Protein AF-A0A2E6GNF0-F1 (afdb_monomer_lite)

pLDDT: mean 79.26, std 20.56, range [32.66, 96.56]

Radius of gyration: 16.77 Å; chains: 1; bounding box: 36×39×49 Å

Sequence (107 aa):
MYQSRKSNVGASMGWQSEDKGRRLASMFFKRGRALEYVRPGSTFQRVHDDELVETAEVESVGTDAYGIPHVKFKVSFSRPNRFSYDEGSRMLALRSFADRYRERVLA

Structure (mmCIF, N/CA/C/O backbone):
data_AF-A0A2E6GNF0-F1
#
_entry.id   AF-A0A2E6GNF0-F1
#
loop_
_atom_site.group_PDB
_atom_site.id
_atom_site.type_symbol
_atom_site.label_atom_id
_atom_site.label_alt_id
_atom_site.label_comp_id
_atom_site.label_asym_id
_atom_site.label_entity_id
_atom_site.label_seq_id
_atom_site.pdbx_PDB_ins_code
_atom_site.Cartn_x
_atom_site.Cartn_y
_atom_site.Cartn_z
_atom_site.occupancy
_atom_site.B_iso_or_equiv
_atom_site.auth_seq_id
_atom_site.auth_comp_id
_atom_site.auth_asym_id
_atom_site.auth_atom_id
_atom_site.pdbx_PDB_model_num
ATOM 1 N N . MET A 1 1 ? 23.485 20.449 33.518 1.00 38.31 1 MET A N 1
ATOM 2 C CA . MET A 1 1 ? 22.811 21.171 32.418 1.00 38.31 1 MET A CA 1
ATOM 3 C C . MET A 1 1 ? 22.976 20.365 31.141 1.00 38.31 1 MET A C 1
ATOM 5 O O . MET A 1 1 ? 24.078 20.269 30.623 1.00 38.31 1 MET A O 1
ATOM 9 N N . TYR A 1 2 ? 21.908 19.695 30.710 1.00 35.62 2 TYR A N 1
ATOM 10 C CA . TYR A 1 2 ? 21.842 18.993 29.428 1.00 35.62 2 TYR A CA 1
ATOM 11 C C . TYR A 1 2 ? 21.518 20.005 28.324 1.00 35.62 2 TYR A C 1
ATOM 13 O O . TYR A 1 2 ? 20.618 20.816 28.523 1.00 35.62 2 TYR A O 1
ATOM 21 N N 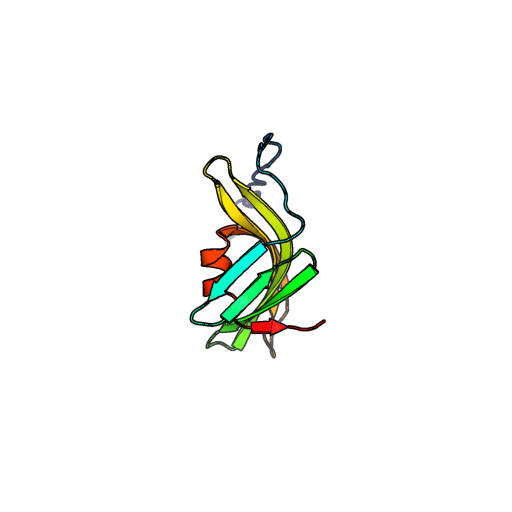. GLN A 1 3 ? 22.224 19.932 27.192 1.00 36.84 3 GLN A N 1
ATOM 22 C CA . GLN A 1 3 ? 21.673 19.836 25.828 1.00 36.84 3 GLN A CA 1
ATOM 23 C C . GLN A 1 3 ? 22.692 20.294 24.774 1.00 36.84 3 GLN A C 1
ATOM 25 O O . GLN A 1 3 ? 23.060 21.460 24.709 1.00 36.84 3 GLN A O 1
ATOM 30 N N . SER A 1 4 ? 23.081 19.368 23.898 1.00 33.12 4 SER A N 1
ATOM 31 C CA . SER A 1 4 ? 23.029 19.560 22.441 1.00 33.12 4 SER A CA 1
ATOM 32 C C . SER A 1 4 ? 23.582 18.310 21.768 1.00 33.12 4 SER A C 1
ATOM 34 O O . SER A 1 4 ? 24.792 18.146 21.613 1.00 33.12 4 SER A O 1
ATOM 36 N N . ARG A 1 5 ? 22.692 17.389 21.386 1.00 32.66 5 ARG A N 1
ATOM 37 C CA . ARG A 1 5 ? 23.020 16.360 20.397 1.00 32.66 5 ARG A CA 1
ATOM 38 C C . ARG A 1 5 ? 22.448 16.798 19.061 1.00 32.66 5 ARG A C 1
ATOM 40 O O . ARG A 1 5 ? 21.269 17.112 18.950 1.00 32.66 5 ARG A O 1
ATOM 47 N N . LYS A 1 6 ? 23.367 16.839 18.104 1.00 37.75 6 LYS A N 1
ATOM 48 C CA . LYS A 1 6 ? 23.217 17.158 16.690 1.00 37.75 6 LYS A CA 1
ATOM 49 C C . LYS A 1 6 ? 21.951 16.535 16.102 1.00 37.75 6 LYS A C 1
ATOM 51 O O . LYS A 1 6 ? 21.693 15.347 16.287 1.00 37.75 6 LYS A O 1
ATOM 56 N N . SER A 1 7 ? 21.207 17.357 15.373 1.00 37.59 7 SER A N 1
ATOM 57 C CA . SER A 1 7 ? 20.139 16.948 14.474 1.00 37.59 7 SER A CA 1
ATOM 58 C C . SER A 1 7 ? 20.691 15.969 13.436 1.00 37.59 7 SER A C 1
ATOM 60 O O . SER A 1 7 ? 21.627 16.275 12.698 1.00 37.59 7 SER A O 1
ATOM 62 N N . ASN A 1 8 ? 20.111 14.769 13.394 1.00 37.56 8 ASN A N 1
ATOM 63 C CA . ASN A 1 8 ? 20.324 13.836 12.299 1.00 37.56 8 ASN A CA 1
ATOM 64 C C . ASN A 1 8 ? 19.587 14.397 11.082 1.00 37.56 8 ASN A C 1
ATOM 66 O O . ASN A 1 8 ? 18.358 14.396 11.035 1.00 37.56 8 ASN A O 1
ATOM 70 N N . VAL A 1 9 ? 20.353 14.901 10.117 1.00 41.34 9 VAL A N 1
ATOM 71 C CA . VAL A 1 9 ? 19.874 15.154 8.760 1.00 41.34 9 VAL A CA 1
ATOM 72 C C . VAL A 1 9 ? 19.389 13.809 8.234 1.00 41.34 9 VAL A C 1
ATOM 74 O O . VAL A 1 9 ? 20.182 12.885 8.053 1.00 41.34 9 VAL A O 1
ATOM 77 N N . GLY A 1 10 ? 18.069 13.679 8.089 1.00 33.16 10 GLY A N 1
ATOM 78 C CA . GLY A 1 10 ? 17.449 12.516 7.476 1.00 33.16 10 GLY A CA 1
ATOM 79 C C . GLY A 1 10 ? 18.124 12.269 6.137 1.00 33.16 10 GLY A C 1
ATOM 80 O O . GLY A 1 10 ? 18.186 13.167 5.300 1.00 33.16 10 GLY A O 1
ATOM 81 N N . ALA A 1 11 ? 18.684 11.073 5.978 1.00 36.69 11 ALA A N 1
ATOM 82 C CA . ALA A 1 11 ? 19.243 10.621 4.722 1.00 36.69 11 ALA A CA 1
ATOM 83 C C . ALA A 1 11 ? 18.120 10.637 3.679 1.00 36.69 11 ALA A C 1
ATOM 85 O O . ALA A 1 11 ? 17.310 9.715 3.592 1.00 36.69 11 ALA A O 1
ATOM 86 N N . SER A 1 12 ? 18.057 11.717 2.906 1.00 38.47 12 SER A N 1
ATOM 87 C CA . SER A 1 12 ? 17.367 11.772 1.631 1.00 38.47 12 SER A CA 1
ATOM 88 C C . SER A 1 12 ? 18.081 10.786 0.716 1.00 38.47 12 SER A C 1
ATOM 90 O O . SER A 1 12 ? 19.056 11.108 0.043 1.00 38.47 12 SER A O 1
ATOM 92 N N . MET A 1 13 ? 17.629 9.532 0.748 1.00 37.50 13 MET A N 1
ATOM 93 C CA . MET A 1 13 ? 18.045 8.520 -0.210 1.00 37.50 13 MET A CA 1
ATOM 94 C C . MET A 1 13 ? 17.495 8.957 -1.570 1.00 37.50 13 MET A C 1
ATOM 96 O O . MET A 1 13 ? 16.336 8.721 -1.910 1.00 37.50 13 MET A O 1
ATOM 100 N N . GLY A 1 14 ? 18.315 9.733 -2.279 1.00 35.66 14 GLY A N 1
ATOM 101 C CA . GLY A 1 14 ? 18.040 10.247 -3.605 1.00 35.66 14 GLY A CA 1
ATOM 102 C C . GLY A 1 14 ? 17.929 9.091 -4.583 1.00 35.66 14 GLY A C 1
ATOM 103 O O . GLY A 1 14 ? 18.927 8.479 -4.941 1.00 35.66 14 GLY A O 1
ATOM 104 N N . TRP A 1 15 ? 16.710 8.827 -5.038 1.00 48.12 15 TRP A N 1
ATOM 105 C CA . TRP A 1 15 ? 16.456 7.987 -6.201 1.00 48.12 15 TRP A CA 1
ATOM 106 C C . TRP A 1 15 ? 16.278 8.894 -7.418 1.00 48.12 15 TRP A C 1
ATOM 108 O O . TRP A 1 15 ? 15.176 9.116 -7.911 1.00 48.12 15 TRP A O 1
ATOM 118 N N . GLN A 1 16 ? 17.398 9.455 -7.868 1.00 43.12 16 GLN A N 1
ATOM 119 C CA . GLN A 1 16 ? 17.629 9.706 -9.287 1.00 43.12 16 GLN A CA 1
ATOM 120 C C . GLN A 1 16 ? 18.611 8.635 -9.761 1.00 43.12 16 GLN A C 1
ATOM 122 O O . GLN A 1 16 ? 19.762 8.920 -10.063 1.00 43.12 16 GLN A O 1
ATOM 127 N N . SER A 1 17 ? 18.170 7.383 -9.750 1.00 42.97 17 SER A N 1
ATOM 128 C CA . SER A 1 17 ? 18.825 6.341 -10.530 1.00 42.97 17 SER A CA 1
ATOM 129 C C . SER A 1 17 ? 17.846 5.951 -11.616 1.00 42.97 17 SER A C 1
ATOM 131 O O . SER A 1 17 ? 16.657 5.776 -11.346 1.00 42.97 17 SER A O 1
ATOM 133 N N . GLU A 1 18 ? 18.340 5.891 -12.848 1.00 45.78 18 GLU A N 1
ATOM 134 C CA . GLU A 1 18 ? 17.650 5.375 -14.025 1.00 45.78 18 GLU A CA 1
ATOM 135 C C . GLU A 1 18 ? 17.271 3.903 -13.811 1.00 45.78 18 GLU A C 1
ATOM 137 O O . GLU A 1 18 ? 17.872 2.983 -14.364 1.00 45.78 18 GLU A O 1
ATOM 142 N N . ASP A 1 19 ? 16.257 3.659 -12.985 1.00 48.88 19 ASP A N 1
ATOM 143 C CA . ASP A 1 19 ? 15.634 2.357 -12.887 1.00 48.88 19 ASP A CA 1
ATOM 144 C C . ASP A 1 19 ? 14.890 2.112 -14.195 1.00 48.88 19 ASP A C 1
ATOM 146 O O . ASP A 1 19 ? 13.816 2.659 -14.453 1.00 48.88 19 ASP A O 1
ATOM 150 N N . LYS A 1 20 ? 15.434 1.204 -15.007 1.00 51.09 20 LYS A N 1
ATOM 151 C CA . LYS A 1 20 ? 14.739 0.538 -16.120 1.00 51.09 20 LYS A CA 1
ATOM 152 C C . LYS A 1 20 ? 13.583 -0.353 -15.624 1.00 51.09 20 LYS A C 1
ATOM 154 O O . LYS A 1 20 ? 13.254 -1.356 -16.254 1.00 51.09 20 LYS A O 1
ATOM 159 N N . GLY A 1 21 ? 12.974 -0.025 -14.487 1.00 56.69 21 GLY A N 1
ATOM 160 C CA . GLY A 1 21 ? 11.771 -0.665 -13.997 1.00 56.69 21 GLY A CA 1
ATOM 161 C C . GLY A 1 21 ? 10.577 -0.177 -14.805 1.00 56.69 21 GLY A C 1
ATOM 162 O O . GLY A 1 21 ? 10.296 1.021 -14.874 1.00 56.69 21 GLY A O 1
ATOM 163 N N . ARG A 1 22 ? 9.855 -1.098 -15.449 1.00 66.94 22 ARG A N 1
ATOM 164 C CA . ARG A 1 22 ? 8.617 -0.749 -16.153 1.00 66.94 22 ARG A CA 1
ATOM 165 C C . ARG A 1 22 ? 7.585 -0.320 -15.113 1.00 66.94 22 ARG A C 1
ATOM 167 O O . ARG A 1 22 ? 7.075 -1.156 -14.367 1.00 66.94 22 ARG A O 1
ATOM 174 N N . ARG A 1 23 ? 7.271 0.977 -15.063 1.00 78.31 23 ARG A N 1
ATOM 175 C CA . ARG A 1 23 ? 6.077 1.465 -14.362 1.00 78.31 23 ARG A CA 1
ATOM 176 C C . ARG A 1 23 ? 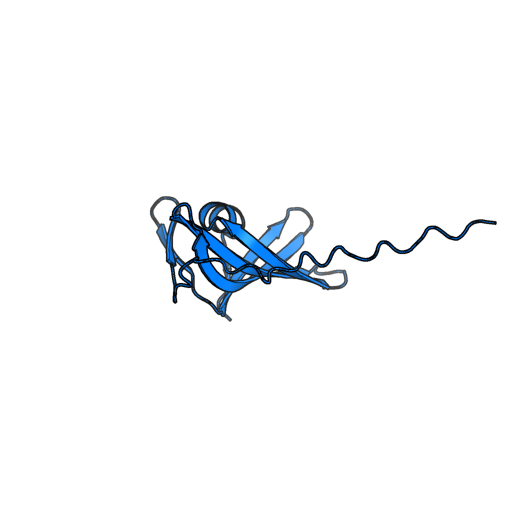4.852 0.873 -15.047 1.00 78.31 23 ARG A C 1
ATOM 178 O O . ARG A 1 23 ? 4.728 0.944 -16.268 1.00 78.31 23 ARG A O 1
ATOM 185 N N . LEU A 1 24 ? 3.970 0.275 -14.260 1.00 78.81 24 LEU A N 1
ATOM 186 C CA . LEU A 1 24 ? 2.743 -0.344 -14.739 1.00 78.81 24 LEU A CA 1
ATOM 187 C C . LEU A 1 24 ? 1.546 0.496 -14.297 1.00 78.81 24 LEU A C 1
ATOM 189 O O . LEU A 1 24 ? 1.558 1.113 -13.232 1.00 78.81 24 LEU A O 1
ATOM 193 N N . ALA A 1 25 ? 0.488 0.486 -15.106 1.00 80.50 25 ALA A N 1
ATOM 194 C CA . ALA A 1 25 ? -0.781 1.105 -14.728 1.00 80.50 25 ALA A CA 1
ATOM 195 C C . ALA A 1 25 ? -1.422 0.391 -13.525 1.00 80.50 25 ALA A C 1
ATOM 197 O O . ALA A 1 25 ? -2.158 1.006 -12.754 1.00 80.50 25 ALA A O 1
ATOM 198 N N . SER A 1 26 ? -1.152 -0.907 -13.365 1.00 85.62 26 SER A N 1
ATOM 199 C CA . SER A 1 26 ? -1.716 -1.740 -12.308 1.00 85.62 26 SER A CA 1
ATOM 200 C C . SER A 1 26 ? -1.038 -3.107 -12.212 1.00 85.62 26 SER A C 1
ATOM 202 O O . SER A 1 26 ? -0.251 -3.495 -13.078 1.00 85.62 26 SER A O 1
ATOM 204 N N . MET A 1 27 ? -1.358 -3.841 -11.145 1.00 87.44 27 MET A N 1
ATOM 205 C CA . MET A 1 27 ? -0.958 -5.228 -10.927 1.00 87.44 27 MET A CA 1
ATOM 206 C C . MET A 1 27 ? -2.092 -6.034 -10.300 1.00 87.44 27 MET A C 1
ATOM 208 O O . MET A 1 27 ? -2.863 -5.531 -9.481 1.00 87.44 27 MET A O 1
ATOM 212 N N . PHE A 1 28 ? -2.132 -7.317 -10.643 1.00 85.62 28 PHE A N 1
ATOM 213 C CA . PHE A 1 28 ? -2.936 -8.307 -9.940 1.00 85.62 28 PHE A CA 1
ATOM 214 C C . PHE A 1 28 ? -2.040 -9.143 -9.039 1.00 85.62 28 PHE A C 1
ATOM 216 O O . PHE A 1 28 ? -0.929 -9.513 -9.420 1.00 85.62 28 PHE A O 1
ATOM 223 N N . PHE A 1 29 ? -2.542 -9.489 -7.862 1.00 82.31 29 PHE A N 1
ATOM 224 C CA . PHE A 1 29 ? -1.925 -10.501 -7.018 1.00 82.31 29 PHE A CA 1
ATOM 225 C C . PHE A 1 29 ? -2.989 -11.431 -6.453 1.00 82.31 29 PHE A C 1
ATOM 227 O O . PHE A 1 29 ? -4.169 -11.095 -6.370 1.00 82.31 29 PHE A O 1
ATOM 234 N N . LYS A 1 30 ? -2.561 -12.634 -6.079 1.00 79.56 30 LYS A N 1
ATOM 235 C CA . LYS A 1 30 ? -3.429 -13.639 -5.478 1.00 79.56 30 LYS A CA 1
ATOM 236 C C . LYS A 1 30 ? -3.173 -13.694 -3.978 1.00 79.56 30 LYS A C 1
ATOM 238 O O . LYS A 1 30 ? -2.037 -13.906 -3.557 1.00 79.56 30 LYS A O 1
ATOM 243 N N . ARG A 1 31 ? -4.231 -13.555 -3.184 1.00 74.25 31 ARG A N 1
ATOM 244 C CA . ARG A 1 31 ? -4.228 -13.731 -1.729 1.00 74.25 31 ARG A CA 1
ATOM 245 C C . ARG A 1 31 ? -5.200 -14.854 -1.379 1.00 74.25 31 ARG A C 1
ATOM 247 O O . ARG A 1 31 ? -6.416 -14.708 -1.479 1.00 74.25 31 ARG A O 1
ATOM 254 N N . GLY A 1 32 ? -4.671 -16.026 -1.031 1.00 78.00 32 GLY A N 1
ATOM 255 C CA . GLY A 1 32 ? -5.493 -17.227 -0.865 1.00 78.00 32 GLY A CA 1
ATOM 256 C C . GLY A 1 32 ? -6.252 -17.570 -2.154 1.00 78.00 32 GLY A C 1
ATOM 257 O O . GLY A 1 32 ? -5.637 -17.861 -3.179 1.00 78.00 32 GLY A O 1
ATOM 258 N N . ARG A 1 33 ? -7.590 -17.537 -2.111 1.00 72.56 33 ARG A N 1
ATOM 259 C CA . ARG A 1 33 ? -8.454 -17.736 -3.292 1.00 72.56 33 ARG A CA 1
ATOM 260 C C . ARG A 1 33 ? -8.871 -16.429 -3.981 1.00 72.56 33 ARG A C 1
ATOM 262 O O . ARG A 1 33 ? -9.419 -16.500 -5.075 1.00 72.56 33 ARG A O 1
ATOM 269 N N . ALA A 1 34 ? -8.601 -15.271 -3.380 1.00 74.62 34 ALA A N 1
ATOM 270 C CA . ALA A 1 34 ? -8.975 -13.973 -3.928 1.00 74.62 34 ALA A CA 1
ATOM 271 C C . ALA A 1 34 ? -7.896 -13.442 -4.881 1.00 74.62 34 ALA A C 1
ATOM 273 O O . ALA A 1 34 ? -6.699 -13.530 -4.597 1.00 74.62 34 ALA A O 1
ATOM 274 N N . LEU A 1 35 ? -8.331 -12.893 -6.015 1.00 79.44 35 LEU A N 1
ATOM 275 C CA . LEU A 1 35 ? -7.497 -12.098 -6.907 1.00 79.44 35 LEU A CA 1
ATOM 276 C C . LEU A 1 35 ? -7.758 -10.627 -6.587 1.00 79.44 35 LEU A C 1
ATOM 278 O O . LEU A 1 35 ? -8.887 -10.157 -6.706 1.00 79.44 35 LEU A O 1
ATOM 282 N N . GLU A 1 36 ? -6.726 -9.911 -6.168 1.00 82.75 36 GLU A N 1
ATOM 283 C CA . GLU A 1 36 ? -6.824 -8.509 -5.787 1.00 82.75 36 GLU A CA 1
ATOM 284 C C . GLU A 1 36 ? -6.088 -7.625 -6.789 1.00 82.75 36 GLU A C 1
ATOM 286 O O . GLU A 1 36 ? -5.008 -7.952 -7.286 1.00 82.75 36 GLU A O 1
ATOM 291 N N . TYR A 1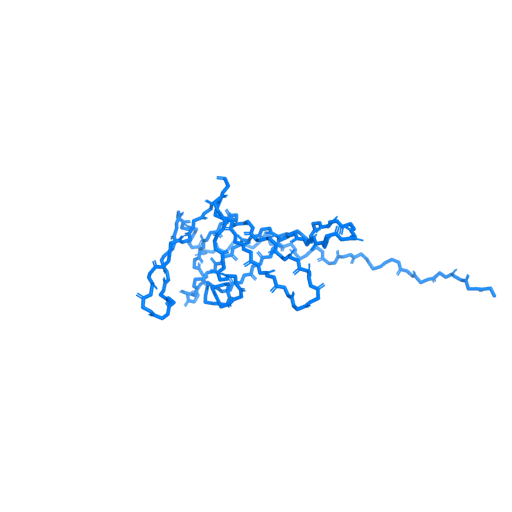 37 ? -6.716 -6.491 -7.097 1.00 86.88 37 TYR A N 1
ATOM 292 C CA . TYR A 1 37 ? -6.237 -5.525 -8.075 1.00 86.88 37 TYR A CA 1
ATOM 293 C C . TYR A 1 37 ? -5.702 -4.275 -7.380 1.00 86.88 37 TYR A C 1
ATOM 295 O O . TYR A 1 37 ? -6.472 -3.533 -6.754 1.00 86.88 37 TYR A O 1
ATOM 303 N N . VAL A 1 38 ? -4.400 -4.028 -7.526 1.00 90.19 38 VAL A N 1
ATOM 304 C CA . VAL A 1 38 ? -3.715 -2.830 -7.027 1.00 90.19 38 VAL A CA 1
ATOM 305 C C . VAL A 1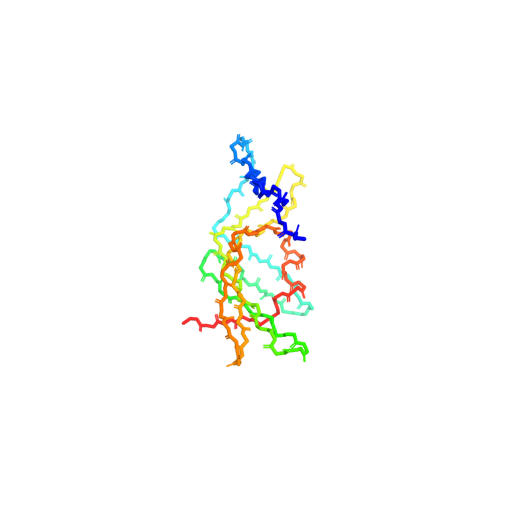 38 ? -3.388 -1.913 -8.194 1.00 90.19 38 VAL A C 1
ATOM 307 O O . VAL A 1 38 ? -2.806 -2.320 -9.198 1.00 90.19 38 VAL A O 1
ATOM 310 N N . ARG A 1 39 ? -3.745 -0.642 -8.034 1.00 92.81 39 ARG A N 1
ATOM 311 C CA . ARG A 1 39 ? -3.435 0.438 -8.972 1.00 92.81 39 ARG A CA 1
ATOM 312 C C . ARG A 1 39 ? -3.097 1.720 -8.206 1.00 92.81 39 ARG A C 1
ATOM 314 O O . ARG A 1 39 ? -3.525 1.831 -7.052 1.00 92.81 39 ARG A O 1
ATOM 321 N N . PRO A 1 40 ? -2.411 2.688 -8.834 1.00 94.62 40 PRO A N 1
ATOM 322 C CA . PRO A 1 40 ? -2.302 4.046 -8.305 1.00 94.62 40 PRO A CA 1
ATOM 323 C C . PRO A 1 40 ? -3.656 4.594 -7.828 1.00 94.62 40 PRO A C 1
ATOM 325 O O . PRO A 1 40 ? -4.686 4.338 -8.458 1.00 94.62 40 PRO A O 1
ATOM 328 N N . GLY A 1 41 ? -3.656 5.294 -6.695 1.00 93.56 41 GLY A N 1
ATOM 329 C CA . GLY A 1 41 ? -4.842 5.821 -6.013 1.00 93.56 41 GLY A CA 1
ATOM 330 C C . GLY A 1 41 ? -5.648 4.786 -5.219 1.00 93.56 41 GLY A C 1
ATOM 331 O O . GLY A 1 41 ? -6.708 5.110 -4.697 1.00 93.56 41 GLY A O 1
ATOM 332 N N . SER A 1 42 ? -5.206 3.526 -5.139 1.00 93.94 42 SER A N 1
ATOM 333 C CA . SER A 1 42 ? -5.842 2.555 -4.237 1.00 93.94 42 SER A CA 1
ATOM 334 C C . SER A 1 42 ? -5.394 2.801 -2.802 1.00 93.94 42 SER A C 1
ATOM 336 O O . SER A 1 42 ? -4.193 2.911 -2.562 1.00 93.94 42 SER A O 1
ATOM 338 N N . T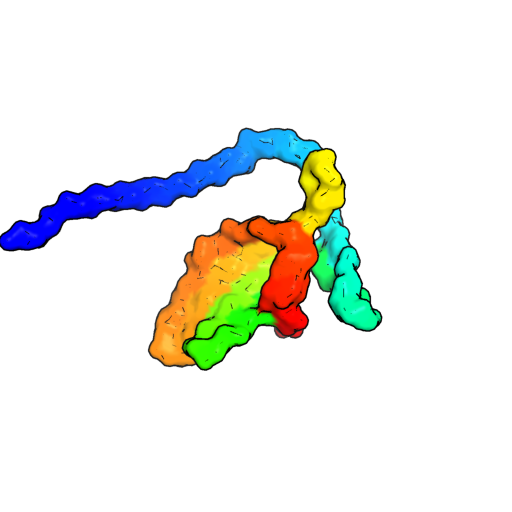HR A 1 43 ? -6.336 2.789 -1.862 1.00 95.12 43 THR A N 1
ATOM 339 C CA . THR A 1 43 ? -6.048 2.954 -0.434 1.00 95.12 43 THR A CA 1
ATOM 340 C C . THR A 1 43 ? -6.293 1.656 0.316 1.00 95.12 43 THR A C 1
ATOM 342 O O . THR A 1 43 ? -7.284 0.956 0.091 1.00 95.12 43 THR A O 1
ATOM 345 N N . PHE A 1 44 ? -5.374 1.330 1.214 1.00 94.75 44 PHE A N 1
ATOM 346 C CA . PHE A 1 44 ? -5.463 0.165 2.076 1.00 94.75 44 PHE A CA 1
ATOM 347 C C . PHE A 1 44 ? -5.172 0.543 3.519 1.00 94.75 44 PHE A C 1
ATOM 349 O O . PHE A 1 44 ? -4.476 1.522 3.780 1.00 94.75 44 PHE A O 1
ATOM 356 N N . GLN A 1 45 ? -5.676 -0.258 4.450 1.00 94.31 45 GLN A N 1
ATOM 357 C CA . GLN A 1 45 ? -5.457 -0.067 5.872 1.00 94.31 45 GLN A CA 1
ATOM 358 C C . GLN A 1 45 ? -4.919 -1.319 6.553 1.00 94.31 45 GLN A C 1
ATOM 360 O O . GLN A 1 45 ? -5.079 -2.459 6.098 1.00 94.31 45 GLN A O 1
ATOM 365 N N . ARG A 1 46 ? -4.231 -1.067 7.662 1.00 93.50 46 ARG A N 1
ATOM 366 C CA . ARG A 1 46 ? -3.865 -2.065 8.655 1.00 93.50 46 ARG A CA 1
ATOM 367 C C . ARG A 1 46 ? -4.112 -1.474 10.034 1.00 93.50 46 ARG A C 1
ATOM 369 O O . ARG A 1 46 ? -3.500 -0.471 10.391 1.00 93.50 46 ARG A O 1
ATOM 376 N N . VAL A 1 47 ? -4.967 -2.138 10.800 1.00 92.94 47 VAL A N 1
ATOM 377 C CA . VAL A 1 47 ? -5.187 -1.842 12.216 1.00 92.94 47 VAL A CA 1
ATOM 378 C C . VAL A 1 47 ? -4.267 -2.736 13.044 1.00 92.94 47 VAL A C 1
ATOM 380 O O . VAL A 1 47 ? -4.182 -3.942 12.798 1.00 92.94 47 VAL A O 1
ATOM 383 N N . HIS A 1 48 ? -3.533 -2.141 13.977 1.00 89.75 48 HIS A N 1
ATOM 384 C CA . HIS A 1 48 ? -2.712 -2.852 14.957 1.00 89.75 48 HIS A CA 1
ATOM 385 C C . HIS A 1 48 ? -3.468 -3.050 16.272 1.00 89.75 48 HIS A C 1
ATOM 387 O O . HIS A 1 48 ? -4.447 -2.359 16.547 1.00 89.75 48 HIS A O 1
ATOM 393 N N . ASP A 1 49 ? -2.967 -3.959 17.109 1.00 87.81 49 ASP A N 1
ATOM 394 C CA . ASP A 1 49 ? -3.559 -4.287 18.415 1.00 87.81 49 ASP A CA 1
ATOM 395 C C . ASP A 1 49 ? -3.592 -3.090 19.388 1.00 87.81 49 ASP A C 1
ATOM 397 O O . ASP A 1 49 ? -4.352 -3.086 20.350 1.00 87.81 49 ASP A O 1
ATOM 401 N N . ASP A 1 50 ? -2.775 -2.062 19.142 1.00 87.69 50 ASP A N 1
ATOM 402 C CA . ASP A 1 50 ? -2.695 -0.822 19.922 1.00 87.69 50 ASP A CA 1
ATOM 403 C C . ASP A 1 50 ? -3.555 0.323 19.349 1.00 87.69 50 ASP A C 1
ATOM 405 O O . ASP A 1 50 ? -3.298 1.497 19.640 1.00 87.69 50 ASP A O 1
ATOM 409 N N . GLU A 1 51 ? -4.537 -0.020 18.507 1.00 86.69 51 GLU A N 1
ATOM 410 C CA . GLU A 1 51 ? -5.439 0.898 17.796 1.00 86.69 51 GLU A CA 1
ATOM 411 C C . GLU A 1 51 ? -4.724 1.884 16.854 1.00 86.69 51 GLU A C 1
ATOM 413 O O . GLU A 1 51 ? -5.310 2.868 16.395 1.00 86.69 51 GLU A O 1
ATOM 418 N N . LEU A 1 52 ? -3.447 1.645 16.538 1.00 90.44 52 LEU A N 1
ATOM 419 C CA . LEU A 1 52 ? -2.751 2.368 15.483 1.00 90.44 52 LEU A CA 1
ATOM 420 C C . LEU A 1 52 ? -3.293 1.917 14.126 1.00 90.44 52 LEU A C 1
ATOM 422 O O . LEU A 1 52 ? -3.236 0.737 13.780 1.00 90.44 52 LEU A O 1
ATOM 426 N N . VAL A 1 53 ? -3.779 2.867 13.335 1.00 93.38 53 VAL A N 1
ATOM 427 C CA . VAL A 1 53 ? -4.227 2.631 11.962 1.00 93.38 53 VAL A CA 1
ATOM 428 C C . VAL A 1 53 ? -3.166 3.153 11.007 1.00 93.38 53 VAL A C 1
ATOM 430 O O . VAL A 1 53 ? -2.921 4.359 10.936 1.00 93.38 53 VAL A O 1
ATOM 433 N N . GLU A 1 54 ? -2.547 2.240 10.262 1.00 94.75 54 GLU A N 1
ATOM 434 C CA . GLU A 1 54 ? -1.734 2.570 9.092 1.00 94.75 54 GLU A CA 1
ATOM 435 C C . GLU A 1 54 ? -2.646 2.698 7.875 1.00 94.75 54 GLU A C 1
ATOM 437 O O . GLU A 1 54 ? -3.352 1.746 7.539 1.00 94.75 54 GLU A O 1
ATOM 442 N N . THR A 1 55 ? -2.595 3.830 7.181 1.00 95.38 55 THR A N 1
ATOM 443 C CA . THR A 1 55 ? -3.277 4.027 5.898 1.00 95.38 55 THR A CA 1
ATOM 444 C C . THR A 1 55 ? -2.238 4.149 4.796 1.00 95.38 55 THR A C 1
ATOM 446 O O . THR A 1 55 ? -1.391 5.034 4.842 1.00 95.38 55 THR A O 1
ATOM 449 N N . ALA A 1 56 ? -2.296 3.254 3.814 1.00 96.56 56 ALA A N 1
ATOM 450 C CA . ALA A 1 56 ? -1.384 3.195 2.683 1.00 96.56 56 ALA A CA 1
ATOM 451 C C . ALA A 1 56 ? -2.099 3.576 1.380 1.00 96.56 56 ALA A C 1
ATOM 453 O O . ALA A 1 56 ? -2.958 2.835 0.899 1.00 96.56 56 ALA A O 1
ATOM 454 N N . GLU A 1 57 ? -1.709 4.698 0.782 1.00 96.19 57 GLU A N 1
ATOM 455 C CA . GLU A 1 57 ? -2.184 5.158 -0.525 1.00 96.19 57 GLU A CA 1
ATOM 456 C C . GLU A 1 57 ? -1.157 4.804 -1.603 1.00 96.19 57 GLU A C 1
ATOM 458 O O . GLU A 1 57 ? -0.015 5.264 -1.578 1.00 96.19 57 GLU A O 1
ATOM 463 N N . VAL A 1 58 ? -1.549 3.984 -2.573 1.00 96.00 58 VAL A N 1
ATOM 464 C CA . VAL A 1 58 ? -0.657 3.541 -3.647 1.00 96.00 58 VAL A CA 1
ATOM 465 C C . VAL A 1 58 ? -0.373 4.691 -4.613 1.00 96.00 58 VAL A C 1
ATOM 467 O O . VAL A 1 58 ? -1.268 5.165 -5.302 1.00 96.00 58 VAL A O 1
ATOM 470 N N . GLU A 1 59 ? 0.892 5.087 -4.739 1.00 95.81 59 GLU A N 1
ATOM 471 C CA . GLU A 1 59 ? 1.336 6.106 -5.698 1.00 95.81 59 GLU A CA 1
ATOM 472 C C . GLU A 1 59 ? 1.640 5.494 -7.069 1.00 95.81 59 GLU A C 1
ATOM 474 O O . GLU A 1 59 ? 1.299 6.052 -8.108 1.00 95.81 59 GLU A O 1
ATOM 479 N N . SER A 1 60 ? 2.339 4.356 -7.091 1.00 94.94 60 SER A N 1
ATOM 480 C CA . SER A 1 60 ? 2.727 3.683 -8.332 1.00 94.94 60 SER A CA 1
ATOM 481 C C . SER A 1 60 ? 3.038 2.212 -8.108 1.00 94.94 60 SER A C 1
ATOM 483 O O . SER A 1 60 ? 3.334 1.780 -6.993 1.00 94.94 60 SER A O 1
ATOM 485 N N . VAL A 1 61 ? 2.993 1.443 -9.191 1.00 94.56 61 VAL A N 1
ATOM 486 C CA . VAL A 1 61 ? 3.421 0.048 -9.213 1.00 94.56 61 VAL A CA 1
ATOM 487 C C . VAL A 1 61 ? 4.381 -0.171 -10.379 1.00 94.56 61 VAL A C 1
ATOM 489 O O . VAL A 1 61 ? 4.246 0.452 -11.432 1.00 94.56 61 VAL A O 1
ATOM 492 N N . GLY A 1 62 ? 5.375 -1.034 -10.208 1.00 93.56 62 GLY A N 1
ATOM 493 C CA . GLY A 1 62 ? 6.307 -1.400 -11.277 1.00 93.56 62 GLY A CA 1
ATOM 494 C C . GLY A 1 62 ? 7.129 -2.635 -10.939 1.00 93.56 62 GLY A C 1
ATOM 495 O O . GLY A 1 62 ? 7.156 -3.068 -9.793 1.00 93.56 62 GLY A O 1
ATOM 496 N N . THR A 1 63 ? 7.776 -3.232 -11.932 1.00 92.75 63 THR A N 1
ATOM 497 C CA . THR A 1 63 ? 8.727 -4.331 -11.705 1.00 92.75 63 THR A CA 1
ATOM 498 C C . THR A 1 63 ? 10.147 -3.790 -11.688 1.00 92.75 63 THR A C 1
ATOM 500 O O . THR A 1 63 ? 10.466 -2.919 -12.497 1.00 92.75 63 THR A O 1
ATOM 503 N N . ASP A 1 64 ? 10.998 -4.311 -10.810 1.00 90.44 64 ASP A N 1
ATOM 504 C CA . ASP A 1 64 ? 12.427 -3.990 -10.816 1.00 90.44 64 ASP A CA 1
ATOM 505 C C . ASP A 1 64 ? 13.178 -4.724 -11.950 1.00 90.44 64 ASP A C 1
ATOM 507 O O . ASP A 1 64 ? 12.581 -5.434 -12.767 1.00 90.44 64 ASP A O 1
ATOM 511 N N . ALA A 1 65 ? 14.503 -4.559 -12.002 1.00 88.31 65 ALA A N 1
ATOM 512 C CA . ALA A 1 65 ? 15.362 -5.211 -12.993 1.00 88.31 65 ALA A CA 1
ATOM 513 C C . ALA A 1 65 ? 15.381 -6.751 -12.893 1.00 88.31 65 ALA A C 1
ATOM 515 O O . ALA A 1 65 ? 15.727 -7.419 -13.866 1.00 88.31 65 ALA A O 1
ATOM 516 N N . TYR A 1 66 ? 14.989 -7.313 -11.748 1.00 90.12 66 TYR A N 1
ATOM 517 C CA . TYR A 1 66 ? 14.898 -8.754 -11.504 1.00 90.12 66 TYR A CA 1
ATOM 518 C C . TYR A 1 66 ? 13.481 -9.300 -11.739 1.00 90.12 66 TYR A C 1
ATOM 520 O O . TYR A 1 66 ? 13.225 -10.484 -11.522 1.00 90.12 66 TYR A O 1
ATOM 528 N N . GLY A 1 67 ? 12.549 -8.454 -12.191 1.00 89.06 67 GLY A N 1
ATOM 529 C CA . GLY A 1 67 ? 11.159 -8.824 -12.438 1.00 89.06 67 GLY A CA 1
ATOM 530 C C . GLY A 1 67 ? 10.304 -8.910 -11.173 1.00 89.06 67 GLY A C 1
ATOM 531 O O . GLY A 1 67 ? 9.173 -9.393 -11.241 1.00 89.06 67 GLY A O 1
ATOM 532 N N . ILE A 1 6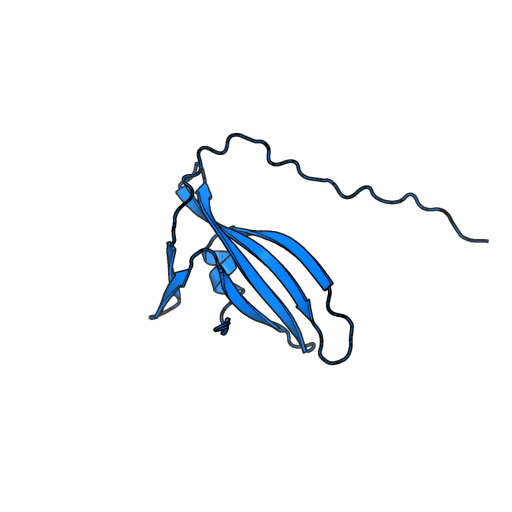8 ? 10.796 -8.439 -10.024 1.00 91.88 68 ILE A N 1
ATOM 533 C CA . ILE A 1 68 ? 10.046 -8.447 -8.768 1.00 91.88 68 ILE A CA 1
ATOM 534 C C . ILE A 1 68 ? 9.047 -7.282 -8.792 1.00 91.88 68 ILE A C 1
ATOM 536 O O . ILE A 1 68 ? 9.453 -6.122 -8.941 1.00 91.88 68 ILE A O 1
ATOM 540 N N . PRO A 1 69 ? 7.736 -7.542 -8.635 1.00 93.75 69 PRO A N 1
ATOM 541 C CA . PRO A 1 69 ? 6.741 -6.481 -8.601 1.00 93.75 69 PRO A CA 1
ATOM 542 C C . PRO A 1 69 ? 6.834 -5.694 -7.292 1.00 93.75 69 PRO A C 1
ATOM 544 O O . PRO A 1 69 ? 6.852 -6.282 -6.211 1.00 93.75 69 PRO A O 1
ATOM 547 N N . HIS A 1 70 ? 6.835 -4.371 -7.392 1.00 95.00 70 HIS A N 1
ATOM 548 C CA . HIS A 1 70 ? 6.930 -3.417 -6.295 1.00 95.00 70 HIS A CA 1
ATOM 549 C C . HIS A 1 70 ? 5.762 -2.430 -6.312 1.00 95.00 70 HIS A C 1
ATOM 551 O O . HIS A 1 70 ? 5.212 -2.084 -7.362 1.00 95.00 70 HIS A O 1
ATOM 557 N N . VAL A 1 71 ? 5.414 -1.950 -5.122 1.00 95.88 71 VAL A N 1
ATOM 558 C CA . VAL A 1 71 ? 4.405 -0.922 -4.872 1.00 95.88 71 VAL A CA 1
ATOM 559 C C . VAL A 1 71 ? 5.085 0.229 -4.149 1.00 95.88 71 VAL A C 1
ATOM 561 O O . VAL A 1 71 ? 5.664 0.028 -3.080 1.00 95.88 71 VAL A O 1
ATOM 564 N N . LYS A 1 72 ? 4.995 1.433 -4.715 1.00 96.38 72 LYS A N 1
ATOM 565 C CA . LYS A 1 72 ? 5.323 2.686 -4.036 1.00 96.38 72 LYS A CA 1
ATOM 566 C C . LYS A 1 72 ? 4.035 3.286 -3.489 1.00 96.38 72 LYS A C 1
ATOM 568 O O . LYS A 1 72 ? 3.053 3.385 -4.223 1.00 96.38 72 LYS A O 1
ATOM 573 N N . PHE A 1 73 ? 4.032 3.681 -2.227 1.00 96.56 73 PHE A N 1
ATOM 574 C CA . PHE A 1 73 ? 2.839 4.168 -1.540 1.00 96.56 73 PHE A CA 1
ATOM 575 C C . PHE A 1 73 ? 3.199 5.236 -0.513 1.00 96.56 73 PHE A C 1
ATOM 577 O O . PHE A 1 73 ? 4.300 5.212 0.032 1.00 96.56 73 PHE A O 1
ATOM 584 N N . LYS A 1 74 ? 2.281 6.158 -0.234 1.00 96.44 74 LYS A N 1
ATOM 585 C CA . LYS A 1 74 ? 2.345 7.025 0.947 1.00 96.44 74 LYS A CA 1
ATOM 586 C C . LYS A 1 74 ? 1.736 6.290 2.120 1.00 96.44 74 LYS A C 1
ATOM 588 O O . LYS A 1 74 ? 0.723 5.620 1.942 1.00 96.44 74 LYS A O 1
ATOM 593 N N . VAL A 1 75 ? 2.334 6.417 3.296 1.00 95.69 75 VAL A N 1
ATOM 594 C CA . VAL A 1 75 ? 1.744 5.900 4.528 1.00 95.69 75 VAL A CA 1
ATOM 595 C C . VAL A 1 75 ? 1.530 7.019 5.536 1.00 95.69 75 VAL A C 1
ATOM 597 O O . VAL A 1 75 ? 2.406 7.859 5.764 1.00 95.69 75 VAL A O 1
ATOM 600 N N . SER A 1 76 ? 0.353 7.001 6.143 1.00 94.31 76 SER A N 1
ATOM 601 C CA . SER A 1 76 ? -0.003 7.833 7.281 1.00 94.31 76 SER A CA 1
ATOM 602 C C . SER A 1 76 ? -0.437 6.957 8.445 1.00 94.31 76 SER A C 1
ATOM 604 O O . SER A 1 76 ? -0.913 5.831 8.276 1.00 94.31 76 SER A O 1
ATOM 606 N N . PHE A 1 77 ? -0.231 7.473 9.646 1.00 93.25 77 PHE A N 1
ATOM 607 C CA . PHE A 1 77 ? -0.547 6.795 10.889 1.00 93.25 77 PHE A CA 1
ATOM 608 C C . PHE A 1 77 ? -1.553 7.633 11.652 1.00 93.25 77 PHE A C 1
ATOM 610 O O . PHE A 1 77 ? -1.379 8.843 11.789 1.00 93.25 77 PHE A O 1
ATOM 617 N N . SER A 1 78 ? -2.584 6.994 12.188 1.00 92.12 78 SER A N 1
ATOM 618 C CA . SER A 1 78 ? -3.551 7.648 13.066 1.00 92.12 78 SER A CA 1
ATOM 619 C C . SER A 1 78 ? -3.851 6.778 14.278 1.00 92.12 78 SER A C 1
ATOM 621 O O . SER A 1 78 ? -3.769 5.553 14.215 1.00 92.12 78 SER A O 1
ATOM 623 N N . ARG A 1 79 ? -4.170 7.419 15.401 1.00 88.81 79 ARG A N 1
ATOM 624 C CA . ARG A 1 79 ? -4.751 6.764 16.575 1.00 88.81 79 ARG A CA 1
ATOM 625 C C . ARG A 1 79 ? -5.977 7.562 17.004 1.00 88.81 79 ARG A C 1
ATOM 627 O O . ARG A 1 79 ? -5.884 8.788 16.994 1.00 88.81 79 ARG A O 1
ATOM 634 N N . PRO A 1 80 ? -7.061 6.918 17.465 1.00 79.62 80 PRO A N 1
ATOM 635 C CA . PRO A 1 80 ? -8.290 7.613 17.857 1.00 79.62 80 PRO A CA 1
ATOM 636 C C . PRO A 1 80 ? -8.079 8.732 18.885 1.00 79.62 80 PRO A C 1
ATOM 638 O O . PRO A 1 80 ? -8.784 9.732 18.867 1.00 79.62 80 PRO A O 1
ATOM 641 N N . ASN A 1 81 ? -7.087 8.573 19.768 1.00 78.38 81 ASN A N 1
ATOM 642 C CA . ASN A 1 81 ? -6.852 9.466 20.903 1.00 78.38 81 ASN A CA 1
ATOM 643 C C . ASN A 1 81 ? -5.491 10.194 20.854 1.00 78.38 81 ASN A C 1
ATOM 645 O O . ASN A 1 81 ? -4.972 10.628 21.884 1.00 78.38 81 ASN A O 1
ATOM 649 N N . ARG A 1 82 ? -4.848 10.271 19.679 1.00 77.44 82 ARG A N 1
ATOM 650 C CA . ARG A 1 82 ? -3.581 11.000 19.467 1.00 77.44 82 ARG A CA 1
ATOM 651 C C . ARG A 1 82 ? -3.547 11.663 18.088 1.00 77.44 82 ARG A C 1
ATOM 653 O O . ARG A 1 82 ? -4.452 11.511 17.281 1.00 77.44 82 ARG A O 1
ATOM 660 N N . PHE A 1 83 ? -2.465 12.389 17.825 1.00 76.12 83 PHE A N 1
ATOM 661 C CA . PHE A 1 83 ? -2.182 12.997 16.531 1.00 76.12 83 PHE A CA 1
ATOM 662 C C . PHE A 1 83 ? -2.007 11.955 15.423 1.00 76.12 83 PHE A C 1
ATOM 664 O O . PHE A 1 83 ? -1.387 10.907 15.632 1.00 76.12 83 PHE A O 1
ATOM 671 N N . SER A 1 84 ? -2.510 12.288 14.237 1.00 81.94 84 SER A N 1
ATOM 672 C CA . SER A 1 84 ? -2.119 11.644 12.990 1.00 81.94 84 SER A CA 1
ATOM 673 C C . SER A 1 84 ? -0.814 12.246 12.478 1.00 81.94 84 SER A C 1
ATOM 675 O O . SER A 1 84 ? -0.597 13.452 12.610 1.00 81.94 84 SER A O 1
ATOM 677 N N . TYR A 1 85 ? 0.044 11.431 11.874 1.00 86.00 85 TYR A N 1
ATOM 678 C CA . TYR A 1 85 ? 1.229 11.927 11.182 1.00 86.00 85 TYR A CA 1
ATOM 679 C C . TYR A 1 85 ? 1.476 11.161 9.887 1.00 86.00 85 TYR A C 1
ATOM 681 O O . TYR A 1 85 ? 1.242 9.953 9.798 1.00 86.00 85 TYR A O 1
ATOM 689 N N . ASP A 1 86 ? 1.980 11.886 8.895 1.00 86.44 86 ASP A N 1
ATOM 690 C CA . ASP A 1 86 ? 2.399 11.329 7.618 1.00 86.44 86 ASP A CA 1
ATOM 691 C C . ASP A 1 86 ? 3.873 10.935 7.715 1.00 86.44 86 ASP A C 1
ATOM 693 O O . ASP A 1 86 ? 4.739 11.781 7.938 1.00 86.44 86 ASP A O 1
ATOM 697 N N . GLU A 1 87 ? 4.176 9.644 7.563 1.00 85.81 87 GLU A N 1
ATOM 698 C CA . GLU A 1 87 ? 5.569 9.169 7.528 1.00 85.81 87 GLU A CA 1
ATOM 699 C C . GLU A 1 87 ? 6.181 9.361 6.129 1.00 85.81 87 GLU A C 1
ATOM 701 O O . GLU A 1 87 ? 7.398 9.464 5.982 1.00 85.81 87 GLU A O 1
ATOM 706 N N . GLY A 1 88 ? 5.336 9.470 5.096 1.00 88.75 88 GLY A N 1
ATOM 707 C CA . GLY A 1 88 ? 5.739 9.770 3.723 1.00 88.75 88 GLY A CA 1
ATOM 708 C C . GLY A 1 88 ? 5.731 8.547 2.807 1.00 88.75 88 GLY A C 1
ATOM 709 O O . GLY A 1 88 ? 4.984 7.591 3.021 1.00 88.75 88 GLY A O 1
ATOM 710 N N . SER A 1 89 ? 6.522 8.595 1.730 1.00 94.25 89 SER A N 1
ATOM 711 C CA . SER A 1 89 ? 6.530 7.548 0.701 1.00 94.25 89 SER A CA 1
ATOM 712 C C . SER A 1 89 ? 7.429 6.365 1.084 1.00 94.25 89 SER A C 1
ATOM 714 O O . SER A 1 89 ? 8.596 6.532 1.436 1.00 94.25 89 SER A O 1
ATOM 716 N N . ARG A 1 90 ? 6.912 5.146 0.927 1.00 95.12 90 ARG A N 1
ATOM 717 C CA . ARG A 1 90 ? 7.611 3.869 1.116 1.00 95.12 90 ARG A CA 1
ATOM 718 C C . ARG A 1 90 ? 7.485 3.004 -0.134 1.00 95.12 90 ARG A C 1
ATOM 720 O O . ARG A 1 90 ? 6.653 3.250 -1.008 1.00 95.12 90 ARG A O 1
ATOM 727 N N . MET A 1 91 ? 8.321 1.974 -0.211 1.00 95.12 91 MET A N 1
ATOM 728 C CA . MET A 1 91 ? 8.260 0.964 -1.259 1.00 95.12 91 MET A CA 1
ATOM 729 C C . MET A 1 91 ? 8.358 -0.427 -0.645 1.00 95.12 91 MET A C 1
ATOM 731 O O . MET A 1 91 ? 9.161 -0.659 0.257 1.00 95.12 91 MET A O 1
ATOM 735 N N . LEU A 1 92 ? 7.532 -1.349 -1.130 1.00 96.19 92 LEU A N 1
ATOM 736 C CA . LEU A 1 92 ? 7.579 -2.763 -0.770 1.00 96.19 92 LEU A CA 1
ATOM 737 C C . LEU A 1 92 ? 7.410 -3.619 -2.021 1.00 96.19 92 LEU A C 1
ATOM 739 O O . LEU A 1 92 ? 6.755 -3.203 -2.977 1.00 96.19 92 LEU A O 1
ATOM 743 N N . ALA A 1 93 ? 7.928 -4.846 -1.984 1.00 95.12 93 ALA A N 1
ATOM 744 C CA . ALA A 1 93 ? 7.498 -5.870 -2.924 1.00 95.12 93 ALA A CA 1
ATOM 745 C C . ALA A 1 93 ? 5.976 -6.058 -2.808 1.00 95.12 93 ALA A C 1
ATOM 747 O O . ALA A 1 93 ? 5.426 -6.044 -1.703 1.00 95.12 93 ALA A O 1
ATOM 748 N N . LEU A 1 94 ? 5.292 -6.271 -3.932 1.00 93.38 94 LEU A N 1
ATOM 749 C CA . LEU A 1 94 ? 3.834 -6.407 -4.002 1.00 93.38 94 LEU A CA 1
ATOM 750 C C . LEU A 1 94 ? 3.318 -7.476 -3.040 1.00 93.38 94 LEU A C 1
ATOM 752 O O . LEU A 1 94 ? 2.307 -7.269 -2.379 1.00 93.38 94 LEU A O 1
ATOM 756 N N . ARG A 1 95 ? 4.041 -8.594 -2.910 1.00 92.06 95 ARG A N 1
ATOM 757 C CA . ARG A 1 95 ? 3.700 -9.655 -1.958 1.00 92.06 95 ARG A CA 1
ATOM 758 C C . ARG A 1 95 ? 3.749 -9.162 -0.511 1.00 92.06 95 ARG A C 1
ATOM 760 O O . ARG A 1 95 ? 2.794 -9.350 0.227 1.00 92.06 95 ARG A O 1
ATOM 767 N N . SER A 1 96 ? 4.823 -8.480 -0.122 1.00 94.69 96 SER A N 1
ATOM 768 C CA . SER A 1 96 ? 4.964 -7.926 1.229 1.00 94.69 96 SER A CA 1
ATOM 769 C C . SER A 1 96 ? 3.929 -6.837 1.518 1.00 94.69 96 SER A C 1
ATOM 771 O O . SER A 1 96 ? 3.415 -6.761 2.631 1.00 94.69 96 SER A O 1
ATOM 773 N N . PHE A 1 97 ? 3.602 -6.012 0.520 1.00 94.75 97 PHE A N 1
ATOM 774 C CA . PHE A 1 97 ? 2.516 -5.038 0.611 1.00 94.75 97 PHE A CA 1
ATOM 775 C C . PHE A 1 97 ? 1.175 -5.743 0.847 1.00 94.75 97 PHE A C 1
ATOM 777 O O . PHE A 1 97 ? 0.458 -5.411 1.788 1.00 94.75 97 PHE A O 1
ATOM 784 N N . ALA A 1 98 ? 0.878 -6.767 0.047 1.00 92.19 98 ALA A N 1
ATOM 785 C CA . ALA A 1 98 ? -0.337 -7.559 0.151 1.00 92.19 98 ALA A CA 1
ATOM 786 C C . ALA A 1 98 ? -0.459 -8.308 1.485 1.00 92.19 98 ALA A C 1
ATOM 788 O O . ALA A 1 98 ? -1.561 -8.442 2.008 1.00 92.19 98 ALA A O 1
ATOM 789 N N . ASP A 1 99 ? 0.634 -8.805 2.050 1.00 91.44 99 ASP A N 1
ATOM 790 C CA . ASP A 1 99 ? 0.580 -9.501 3.335 1.00 91.44 99 ASP A CA 1
ATOM 791 C C . ASP A 1 99 ? 0.292 -8.529 4.490 1.00 91.44 99 ASP A C 1
ATOM 793 O O . ASP A 1 99 ? -0.426 -8.892 5.428 1.00 91.44 99 ASP A O 1
ATOM 797 N N . ARG A 1 100 ? 0.814 -7.296 4.391 1.00 92.94 100 ARG A N 1
ATOM 798 C CA . ARG A 1 100 ? 0.702 -6.239 5.408 1.00 92.94 100 ARG A CA 1
ATOM 799 C C . ARG A 1 100 ? -0.641 -5.511 5.375 1.00 92.94 100 ARG A C 1
ATOM 801 O O . ARG A 1 100 ? -1.244 -5.324 6.426 1.00 92.94 100 ARG A O 1
ATOM 808 N N . TYR A 1 101 ? -1.100 -5.106 4.195 1.00 93.19 101 TYR A N 1
ATOM 809 C CA . TYR A 1 101 ? -2.300 -4.289 4.015 1.00 93.19 101 TYR A CA 1
ATOM 810 C C . TYR A 1 101 ? -3.426 -5.127 3.419 1.00 93.19 101 TYR A C 1
ATOM 812 O O . TYR A 1 101 ? -3.541 -5.297 2.201 1.00 93.19 101 TYR A O 1
ATOM 820 N N . ARG A 1 102 ? -4.230 -5.719 4.304 1.00 87.00 102 ARG A N 1
ATOM 821 C CA . ARG A 1 102 ? -5.272 -6.675 3.910 1.00 87.00 102 ARG A CA 1
ATOM 822 C C . ARG A 1 102 ? -6.606 -6.021 3.604 1.00 87.00 102 ARG A C 1
ATOM 824 O O . ARG A 1 102 ? -7.343 -6.519 2.759 1.00 87.00 102 ARG A O 1
ATOM 831 N N . GLU A 1 103 ? -6.891 -4.913 4.266 1.00 89.31 103 GLU A N 1
ATOM 832 C CA . GLU A 1 103 ? -8.157 -4.215 4.136 1.00 89.31 103 GLU A CA 1
ATOM 833 C C . GLU A 1 103 ? -8.045 -3.132 3.070 1.00 89.31 103 GLU A C 1
ATOM 835 O O . GLU A 1 103 ? -7.196 -2.246 3.160 1.00 89.31 103 GLU A O 1
ATOM 840 N N . ARG A 1 104 ? -8.881 -3.217 2.032 1.00 89.06 104 ARG A N 1
ATOM 841 C CA . ARG A 1 104 ? -9.009 -2.151 1.040 1.00 89.06 104 ARG A CA 1
ATOM 842 C C . ARG A 1 104 ? -10.086 -1.189 1.504 1.00 89.06 104 ARG A C 1
ATOM 844 O O . ARG A 1 104 ? -11.211 -1.611 1.752 1.00 89.06 104 ARG A O 1
ATOM 851 N N . VAL A 1 105 ? -9.754 0.092 1.523 1.00 87.62 105 VAL A N 1
ATOM 852 C CA . VAL A 1 105 ? -10.706 1.145 1.859 1.00 87.62 105 VAL A CA 1
ATOM 853 C C . VAL A 1 105 ? -11.191 1.771 0.563 1.00 87.62 105 VAL A C 1
ATOM 855 O O . VAL A 1 105 ? -10.393 2.123 -0.311 1.00 87.62 105 VAL A O 1
ATOM 858 N N . LEU A 1 106 ? -12.509 1.852 0.410 1.00 77.69 106 LEU A N 1
ATOM 859 C CA . LEU A 1 106 ? -13.110 2.647 -0.650 1.00 77.69 106 LEU A CA 1
ATOM 860 C C . LEU A 1 106 ? -13.061 4.104 -0.190 1.00 77.69 106 LEU A C 1
ATOM 862 O O . LEU A 1 106 ? -13.562 4.417 0.888 1.00 77.69 106 LEU A O 1
ATOM 866 N N . ALA A 1 107 ? -12.386 4.941 -0.975 1.00 57.06 107 ALA A N 1
ATOM 867 C CA . ALA A 1 107 ? -12.464 6.389 -0.827 1.00 57.06 107 ALA A CA 1
ATOM 868 C C . ALA A 1 107 ? -13.852 6.889 -1.241 1.00 57.06 107 ALA A C 1
ATOM 870 O O . ALA A 1 107 ? -14.431 6.282 -2.177 1.00 57.06 107 ALA A O 1
#

Foldseek 3Di:
DDDDDDDDPPPPPDPPDPFPWDWDQWDWDDDPPDIDIDGQQWWFWDQDPQRKIKIWGFHTWTAGPVRFIKTKTWIWIDHPPDDIDTPGIDMDGPVVVCVGGPGTDDD

Secondary structure (DSSP, 8-state):
----------------S-----EES-EEEEETTEEEEE-TT-EEEEE-TTS-EEEEEEEEEEE-TT--EEEEEEEEEE-TTS--EEEEEEEEEHHHHHHH--EEEP-